Protein AF-A0A842X178-F1 (afdb_monomer_lite)

Radius of gyration: 58.28 Å; chains: 1; bounding box: 106×32×155 Å

Foldseek 3Di:
DDPVVVVVVVVVVVVVVVVVVVVVVVVPPPPPVVVVVVVVVVVVVVVVVVVVVVVVVVVVVVVVVVVVVVVVVVVPPVVVVVVVVVVVVVVVVCLVPDPPVVPPPLPPQCVLLVVLVWHWDKDQWQCQQAPVCVVPVVDDTHRHTDTHTGLDDQWGDHSRHIDGD

Secondary structure (DSSP, 8-state):
--HHHHHHHHHHHHHHHHHHHHHHHHHHHHSHHHHHHHHHHHHHHHHHHHHHHHHHHHHHHHHHHHHHHHHHHHS--HHHHHHHHHHHHHHHHHHHTSTT-SS-----HHHHHHHTT-EEEEESSS-TTBHHHHH-TTSPPPSS-EEEEE--TTEEE-SSSEEE-

Structure (mmCIF, N/CA/C/O backbone):
data_AF-A0A842X178-F1
#
_entry.id   AF-A0A842X178-F1
#
loop_
_atom_site.group_PDB
_atom_site.id
_atom_site.type_symbol
_atom_site.label_atom_id
_atom_site.label_alt_id
_atom_site.label_comp_id
_atom_site.label_asym_id
_atom_site.label_entity_id
_atom_site.label_seq_id
_atom_site.pdbx_PDB_ins_code
_atom_site.Cartn_x
_atom_site.Cartn_y
_atom_site.Cartn_z
_atom_site.occupancy
_atom_site.B_iso_or_equiv
_atom_site.auth_seq_id
_atom_site.auth_comp_id
_atom_site.auth_asym_id
_atom_site.auth_atom_id
_atom_site.pdbx_PDB_model_num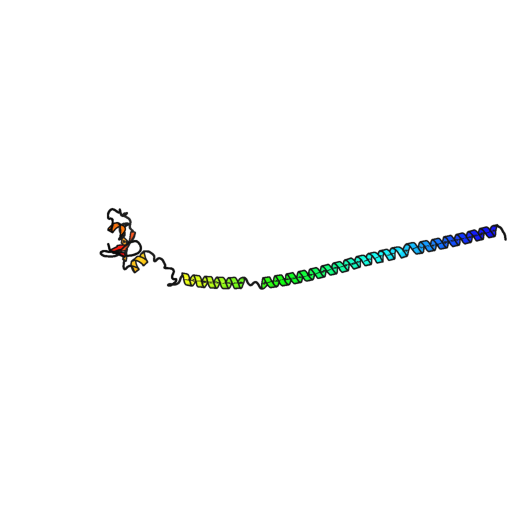
ATOM 1 N N . MET A 1 1 ? -56.456 -3.435 101.817 1.00 57.88 1 MET A N 1
ATOM 2 C CA . MET A 1 1 ? -55.438 -3.909 100.855 1.00 57.88 1 MET A CA 1
ATOM 3 C C . MET A 1 1 ? -54.083 -3.651 101.487 1.00 57.88 1 MET A C 1
ATOM 5 O O . MET A 1 1 ? -53.837 -2.521 101.885 1.00 57.88 1 MET A O 1
ATOM 9 N N . ASP A 1 2 ? -53.290 -4.695 101.712 1.00 76.38 2 ASP A N 1
ATOM 10 C CA . ASP A 1 2 ? -52.075 -4.621 102.531 1.00 76.38 2 ASP A CA 1
ATOM 11 C C . ASP A 1 2 ? -50.921 -3.952 101.763 1.00 76.38 2 ASP A C 1
ATOM 13 O O . ASP A 1 2 ? -50.772 -4.177 100.560 1.00 76.38 2 ASP A O 1
ATOM 17 N N . LYS A 1 3 ? -50.099 -3.132 102.432 1.00 75.12 3 LYS A N 1
ATOM 18 C CA . LYS A 1 3 ? -49.076 -2.279 101.781 1.00 75.12 3 LYS A CA 1
ATOM 19 C C . LYS A 1 3 ? -48.056 -3.106 100.979 1.00 75.12 3 LYS A C 1
ATOM 21 O O . LYS A 1 3 ? -47.619 -2.694 99.910 1.00 75.12 3 LYS A O 1
ATOM 26 N N . ARG A 1 4 ? -47.785 -4.330 101.446 1.00 75.81 4 ARG A N 1
ATOM 27 C CA . ARG A 1 4 ? -46.939 -5.327 100.767 1.00 75.81 4 ARG A CA 1
ATOM 28 C C . ARG A 1 4 ? -47.526 -5.835 99.445 1.00 75.81 4 ARG A C 1
ATOM 30 O O . ARG A 1 4 ? -46.775 -6.094 98.513 1.00 75.81 4 ARG A O 1
ATOM 37 N N . ASN A 1 5 ? -48.852 -5.924 99.325 1.00 72.88 5 ASN A N 1
ATOM 38 C CA . ASN A 1 5 ? -49.497 -6.366 98.085 1.00 72.88 5 ASN A CA 1
ATOM 39 C C . ASN A 1 5 ? -49.483 -5.273 97.005 1.00 72.88 5 ASN A C 1
ATOM 41 O O . ASN A 1 5 ? -49.453 -5.597 95.821 1.00 72.88 5 ASN A O 1
ATOM 45 N N . MET A 1 6 ? -49.473 -3.990 97.390 1.00 78.31 6 MET A N 1
ATOM 46 C CA . MET A 1 6 ? -49.305 -2.882 96.439 1.00 78.31 6 MET A CA 1
ATOM 47 C C . MET A 1 6 ? -47.879 -2.809 95.886 1.00 78.31 6 MET A C 1
ATOM 49 O O . MET A 1 6 ? -47.715 -2.646 94.680 1.00 78.31 6 MET A O 1
ATOM 53 N N . GLU A 1 7 ? -46.855 -2.992 96.727 1.00 78.25 7 GLU A N 1
ATOM 54 C CA . GLU A 1 7 ? -45.468 -3.041 96.244 1.00 78.25 7 GLU A CA 1
ATOM 55 C C . GLU A 1 7 ? -45.234 -4.228 95.308 1.00 78.25 7 GLU A C 1
ATOM 57 O O . GLU A 1 7 ? -44.625 -4.062 94.254 1.00 78.25 7 GLU A O 1
ATOM 62 N N . LEU A 1 8 ? -45.788 -5.402 95.626 1.00 77.56 8 LEU A N 1
ATOM 63 C CA . LEU A 1 8 ? -45.647 -6.588 94.783 1.00 77.56 8 LEU A CA 1
ATOM 64 C C . LEU A 1 8 ? -46.296 -6.403 93.399 1.00 77.56 8 LEU A C 1
ATOM 66 O O . LEU A 1 8 ? -45.698 -6.764 92.390 1.00 77.56 8 LEU A O 1
ATOM 70 N N . MET A 1 9 ? -47.480 -5.783 93.330 1.00 78.94 9 MET A N 1
ATOM 71 C CA . MET A 1 9 ? -48.149 -5.443 92.063 1.00 78.94 9 MET A CA 1
ATOM 72 C C . MET A 1 9 ? -47.334 -4.450 91.226 1.00 78.94 9 MET A C 1
ATOM 74 O O . MET A 1 9 ? -47.217 -4.602 90.010 1.00 78.94 9 MET A O 1
ATOM 78 N N . MET A 1 10 ? -46.744 -3.448 91.881 1.00 79.44 10 MET A N 1
ATOM 79 C CA . MET A 1 10 ? -45.913 -2.444 91.222 1.00 79.44 10 MET A CA 1
ATOM 80 C C . MET A 1 10 ? -44.626 -3.068 90.660 1.00 79.44 10 MET A C 1
ATOM 82 O O . MET A 1 10 ? -44.243 -2.774 89.528 1.00 79.44 10 MET A O 1
ATOM 86 N N . TYR A 1 11 ? -44.016 -4.000 91.400 1.00 79.50 11 TYR A N 1
ATOM 87 C CA . TYR A 1 11 ? -42.875 -4.789 90.932 1.00 79.50 11 TYR A CA 1
ATOM 88 C C . TYR A 1 11 ? -43.232 -5.686 89.745 1.00 79.50 11 TYR A C 1
ATOM 90 O O . TYR A 1 11 ? -42.505 -5.688 88.754 1.00 79.50 11 TYR A O 1
ATOM 98 N N . PHE A 1 12 ? -44.357 -6.406 89.798 1.00 82.81 12 PHE A N 1
ATOM 99 C CA . PHE A 1 12 ? -44.799 -7.240 88.677 1.00 82.81 12 PHE A CA 1
ATOM 100 C C . PHE A 1 12 ? -45.025 -6.411 87.413 1.00 82.81 12 PHE A C 1
ATOM 102 O O . PHE A 1 12 ? -44.499 -6.770 86.364 1.00 82.81 12 PHE A O 1
ATOM 109 N N . SER A 1 13 ? -45.714 -5.270 87.528 1.00 84.81 13 SER A N 1
ATOM 110 C CA . SER A 1 13 ? -45.935 -4.341 86.414 1.00 84.81 13 SER A CA 1
ATOM 111 C C . SER A 1 13 ? -44.620 -3.867 85.794 1.00 84.81 13 SER A C 1
ATOM 113 O O . SER A 1 13 ? -44.474 -3.890 84.569 1.00 84.81 13 SER A O 1
ATOM 115 N N . ALA A 1 14 ? -43.656 -3.461 86.627 1.00 80.12 14 ALA A N 1
ATOM 116 C CA . ALA A 1 14 ? -42.347 -3.006 86.171 1.00 80.12 14 ALA A CA 1
ATOM 117 C C . ALA A 1 14 ? -41.572 -4.123 85.454 1.00 80.12 14 ALA A C 1
ATOM 119 O O . ALA A 1 14 ? -41.005 -3.887 84.390 1.00 80.12 14 ALA A O 1
ATOM 120 N N . ILE A 1 15 ? -41.611 -5.353 85.977 1.00 82.44 15 ILE A N 1
ATOM 121 C CA . ILE A 1 15 ? -40.966 -6.516 85.355 1.00 82.44 15 ILE A CA 1
ATOM 122 C C . ILE A 1 15 ? -41.589 -6.816 83.988 1.00 82.44 15 ILE A C 1
ATOM 124 O O . ILE A 1 15 ? -40.853 -6.990 83.019 1.00 82.44 15 ILE A O 1
ATOM 128 N N . THR A 1 16 ? -42.922 -6.810 83.863 1.00 86.88 16 THR A N 1
ATOM 129 C CA . THR A 1 16 ? -43.581 -6.992 82.556 1.00 86.88 16 THR A CA 1
ATOM 130 C C . THR A 1 16 ? -43.223 -5.895 81.559 1.00 86.88 16 THR A C 1
ATOM 132 O O . THR A 1 16 ? -43.001 -6.199 80.390 1.00 86.88 16 THR A O 1
ATOM 135 N N . ALA A 1 17 ? -43.126 -4.638 82.000 1.00 82.62 17 ALA A N 1
ATOM 136 C CA . ALA A 1 17 ? -42.761 -3.526 81.125 1.00 82.62 17 ALA A CA 1
ATOM 137 C C . ALA A 1 17 ? -41.314 -3.648 80.620 1.00 82.62 17 ALA A C 1
ATOM 139 O O . ALA A 1 17 ? -41.065 -3.482 79.428 1.00 82.62 17 ALA A O 1
ATOM 140 N N . VAL A 1 18 ? -40.371 -4.002 81.500 1.00 82.62 18 VAL A N 1
ATOM 141 C CA . VAL A 1 18 ? -38.961 -4.220 81.134 1.00 82.62 18 VAL A CA 1
ATOM 142 C C . VAL A 1 18 ? -38.816 -5.413 80.190 1.00 82.62 18 VAL A C 1
ATOM 144 O O . VAL A 1 18 ? -38.085 -5.328 79.204 1.00 82.62 18 VAL A O 1
ATOM 147 N N . LEU A 1 19 ? -39.545 -6.504 80.444 1.00 84.62 19 LEU A N 1
ATOM 148 C CA . LEU A 1 19 ? -39.514 -7.690 79.592 1.00 84.62 19 LEU A CA 1
ATOM 149 C C . LEU A 1 19 ? -40.085 -7.391 78.195 1.00 84.62 19 LEU A C 1
ATOM 151 O O . LEU A 1 19 ? -39.482 -7.772 77.195 1.00 84.62 19 LEU A O 1
ATOM 155 N N . ALA A 1 20 ? -41.193 -6.647 78.110 1.00 81.81 20 ALA A N 1
ATOM 156 C CA . ALA A 1 20 ? -41.774 -6.218 76.838 1.00 81.81 20 ALA A CA 1
ATOM 157 C C . ALA A 1 20 ? -40.827 -5.302 76.043 1.00 81.81 20 ALA A C 1
ATOM 159 O O . ALA A 1 20 ? -40.684 -5.467 74.832 1.00 81.81 20 ALA A O 1
ATOM 160 N N . LEU A 1 21 ? -40.135 -4.379 76.721 1.00 76.19 21 LEU A N 1
ATOM 161 C CA . LEU A 1 21 ? -39.158 -3.493 76.088 1.00 76.19 21 LEU A CA 1
ATOM 162 C C . LEU A 1 21 ? -37.943 -4.274 75.560 1.00 76.19 21 LEU A C 1
ATOM 164 O O . LEU A 1 21 ? -37.486 -4.022 74.449 1.00 76.19 21 LEU A O 1
ATOM 168 N N . ALA A 1 22 ? -37.451 -5.259 76.319 1.00 74.50 22 ALA A N 1
ATOM 169 C CA . ALA A 1 22 ? -36.326 -6.102 75.917 1.00 74.50 22 ALA A CA 1
ATOM 170 C C . ALA A 1 22 ? -36.652 -6.973 74.691 1.00 74.50 22 ALA A C 1
ATOM 172 O O . ALA A 1 22 ? -35.830 -7.066 73.776 1.00 74.50 22 ALA A O 1
ATOM 173 N N . LEU A 1 23 ? -37.856 -7.558 74.636 1.00 73.00 23 LEU A N 1
ATOM 174 C CA . LEU A 1 23 ? -38.344 -8.292 73.461 1.00 73.00 23 LEU A CA 1
ATOM 175 C C . LEU A 1 23 ? -38.518 -7.378 72.238 1.00 73.00 23 LEU A C 1
ATOM 177 O O . LEU A 1 23 ? -38.157 -7.765 71.129 1.00 73.00 23 LEU A O 1
ATOM 181 N N . ALA A 1 24 ? -39.019 -6.154 72.425 1.00 68.44 24 ALA A N 1
ATOM 182 C CA . ALA A 1 24 ? -39.176 -5.196 71.332 1.00 68.44 24 ALA A CA 1
ATOM 183 C C . ALA A 1 24 ? -37.821 -4.742 70.759 1.00 68.44 24 ALA A C 1
ATOM 185 O O . ALA A 1 24 ? -37.650 -4.702 69.542 1.00 68.44 24 ALA A O 1
ATOM 186 N N . VAL A 1 25 ? -36.838 -4.461 71.621 1.00 65.62 25 VAL A N 1
ATOM 187 C CA . VAL A 1 25 ? -35.484 -4.046 71.212 1.00 65.62 25 VAL A CA 1
ATOM 188 C C . VAL A 1 25 ? -34.744 -5.169 70.481 1.00 65.62 25 VAL A C 1
ATOM 190 O O . VAL A 1 25 ? -34.107 -4.912 69.459 1.00 65.62 25 VAL A O 1
ATOM 193 N N . THR A 1 26 ? -34.855 -6.416 70.953 1.00 61.41 26 THR A N 1
ATOM 194 C CA . THR A 1 26 ? -34.220 -7.578 70.299 1.00 61.41 26 THR A CA 1
ATOM 195 C C . THR A 1 26 ? -34.878 -7.952 68.971 1.00 61.41 26 THR A C 1
ATOM 197 O O . THR A 1 26 ? -34.174 -8.373 68.056 1.00 61.41 26 THR A O 1
ATOM 200 N N . ALA A 1 27 ? -36.189 -7.742 68.815 1.00 59.12 27 ALA A N 1
ATOM 201 C CA . ALA A 1 27 ? -36.878 -7.939 67.538 1.00 59.12 27 ALA A CA 1
ATOM 202 C C . ALA A 1 27 ? -36.531 -6.863 66.488 1.00 59.12 27 ALA A C 1
ATOM 204 O O . ALA A 1 27 ? -36.530 -7.155 65.294 1.00 59.12 27 ALA A O 1
ATOM 205 N N . HIS A 1 28 ? -36.226 -5.630 66.913 1.00 54.53 28 HIS A N 1
ATOM 206 C CA . HIS A 1 28 ? -35.926 -4.515 66.003 1.00 54.53 28 HIS A CA 1
ATOM 207 C C . HIS A 1 28 ? -34.493 -4.523 65.447 1.00 54.53 28 HIS A C 1
ATOM 209 O O . HIS A 1 28 ? -34.262 -4.024 64.351 1.00 54.53 28 HIS A O 1
ATOM 215 N N . THR A 1 29 ? -33.518 -5.061 66.184 1.00 55.78 29 THR A N 1
ATOM 216 C CA . THR A 1 29 ? -32.089 -4.817 65.902 1.00 55.78 29 THR A CA 1
ATOM 217 C C . THR A 1 29 ? -31.393 -5.867 65.033 1.00 55.78 29 THR A C 1
ATOM 219 O O . THR A 1 29 ? -30.341 -5.563 64.481 1.00 55.78 29 THR A O 1
ATOM 222 N N . SER A 1 30 ? -31.943 -7.073 64.861 1.00 56.94 30 SER A N 1
ATOM 223 C CA . SER A 1 30 ? -31.246 -8.160 64.146 1.00 56.94 30 SER A CA 1
ATOM 224 C C . SER A 1 30 ? -31.786 -8.469 62.747 1.00 56.94 30 SER A C 1
ATOM 226 O O . SER A 1 30 ? -31.000 -8.812 61.873 1.00 56.94 30 SER A O 1
ATOM 228 N N . ASN A 1 31 ? -33.090 -8.313 62.496 1.00 58.09 31 ASN A N 1
ATOM 229 C CA . ASN A 1 31 ? -33.686 -8.674 61.200 1.00 58.09 31 ASN A CA 1
ATOM 230 C C . ASN A 1 31 ? -33.889 -7.488 60.242 1.00 58.09 31 ASN A C 1
ATOM 232 O O . ASN A 1 31 ? -33.838 -7.689 59.035 1.00 58.09 31 ASN A O 1
ATOM 236 N N . GLY A 1 32 ? -34.106 -6.269 60.749 1.00 60.66 32 GLY A N 1
ATOM 237 C CA . GLY A 1 32 ? -34.370 -5.091 59.908 1.00 60.66 32 GLY A CA 1
ATOM 238 C C . GLY A 1 32 ? -33.127 -4.593 59.168 1.00 60.66 32 GLY A C 1
ATOM 239 O O . GLY A 1 32 ? -33.111 -4.568 57.942 1.00 60.66 32 GLY A O 1
ATOM 240 N N . ASN A 1 33 ? -32.060 -4.282 59.913 1.00 68.00 33 ASN A N 1
ATOM 241 C CA . ASN A 1 33 ? -30.840 -3.697 59.342 1.00 68.00 33 ASN A CA 1
ATOM 242 C C . ASN A 1 33 ? -30.112 -4.645 58.377 1.00 68.00 33 ASN A C 1
ATOM 244 O O . ASN A 1 33 ? -29.636 -4.215 57.336 1.00 68.00 33 ASN A O 1
ATOM 248 N N . ILE A 1 34 ? -30.065 -5.949 58.677 1.00 74.06 34 ILE A N 1
ATOM 249 C CA . ILE A 1 34 ? -29.392 -6.928 57.807 1.00 74.06 34 ILE A CA 1
ATOM 250 C C . ILE A 1 34 ? -30.155 -7.095 56.486 1.00 74.06 34 ILE A C 1
ATOM 252 O O . ILE A 1 34 ? -29.547 -7.198 55.423 1.00 74.06 34 ILE A O 1
ATOM 256 N N . GLN A 1 35 ? -31.489 -7.109 56.529 1.00 80.75 35 GLN A N 1
ATOM 257 C CA . GLN A 1 35 ? -32.305 -7.217 55.320 1.00 80.75 35 GLN A CA 1
ATOM 258 C C . GLN A 1 35 ? -32.159 -5.974 54.425 1.00 80.75 35 GLN A C 1
ATOM 260 O O . GLN A 1 35 ? -32.143 -6.098 53.199 1.00 80.75 35 GLN A O 1
ATOM 265 N N . GLU A 1 36 ? -32.031 -4.793 55.029 1.00 80.81 36 GLU A N 1
ATOM 266 C CA . GLU A 1 36 ? -31.856 -3.522 54.322 1.00 80.81 36 GLU A CA 1
ATOM 267 C C . GLU A 1 36 ? -30.458 -3.396 53.686 1.00 80.81 36 GLU A C 1
ATOM 269 O O . GLU A 1 36 ? -30.352 -3.024 52.513 1.00 80.81 36 GLU A O 1
ATOM 274 N N . ASP A 1 37 ? -29.404 -3.828 54.389 1.00 85.12 37 ASP A N 1
ATOM 275 C CA . ASP A 1 37 ? -28.034 -3.883 53.857 1.00 85.12 37 ASP A CA 1
ATOM 276 C C . ASP A 1 37 ? -27.939 -4.825 52.646 1.00 85.12 37 ASP A C 1
ATOM 278 O O . ASP A 1 37 ? -27.435 -4.442 51.588 1.00 85.12 37 ASP A O 1
ATOM 282 N N . PHE A 1 38 ? -28.503 -6.037 52.741 1.00 86.81 38 PHE A N 1
ATOM 283 C CA . PHE A 1 38 ? -28.528 -6.979 51.613 1.00 86.81 38 PHE A CA 1
ATOM 284 C C . PHE A 1 38 ? -29.326 -6.445 50.418 1.00 86.81 38 PHE A C 1
ATOM 286 O O . PHE A 1 38 ? -28.922 -6.644 49.271 1.00 86.81 38 PHE A O 1
ATOM 293 N N . SER A 1 39 ? -30.450 -5.765 50.665 1.00 91.31 39 SER A N 1
ATOM 294 C CA . SER A 1 39 ? -31.258 -5.155 49.604 1.00 91.31 39 SER A CA 1
ATOM 295 C C . SER A 1 39 ? -30.496 -4.042 48.879 1.00 91.31 39 SER A C 1
ATOM 297 O O . SER A 1 39 ? -30.585 -3.924 47.654 1.00 91.31 39 SER A O 1
ATOM 299 N N . THR A 1 40 ? -29.731 -3.243 49.621 1.00 91.69 40 THR A N 1
ATOM 300 C CA . THR A 1 40 ? -28.916 -2.158 49.064 1.00 91.69 40 THR A CA 1
ATOM 301 C C . THR A 1 40 ? -27.781 -2.722 48.217 1.00 91.69 40 THR A C 1
ATOM 303 O O . THR A 1 40 ? -27.689 -2.395 47.034 1.00 91.69 40 THR A O 1
ATOM 306 N N . SER A 1 41 ? -27.005 -3.673 48.749 1.00 95.12 41 SER A N 1
ATOM 307 C CA . SER A 1 41 ? -25.915 -4.311 48.000 1.00 95.12 41 SER A CA 1
ATOM 308 C C . SER A 1 41 ? -26.396 -5.053 46.749 1.00 95.12 41 SER A C 1
ATOM 310 O O . SER A 1 41 ? -25.716 -5.043 45.727 1.00 95.12 41 SER A O 1
ATOM 312 N N . LEU A 1 42 ? -27.579 -5.679 46.779 1.00 96.38 42 LEU A N 1
ATOM 313 C CA . LEU A 1 42 ? -28.172 -6.295 45.584 1.00 96.38 42 LEU A CA 1
ATOM 314 C C . LEU A 1 42 ? -28.543 -5.264 44.515 1.00 96.38 42 LEU A C 1
ATOM 316 O O . LEU A 1 42 ? -28.432 -5.549 43.322 1.00 96.38 42 LEU A O 1
ATOM 320 N N . THR A 1 43 ? -28.990 -4.081 44.933 1.00 94.19 43 THR A N 1
ATOM 321 C CA . THR A 1 43 ? -29.336 -2.990 44.017 1.00 94.19 43 THR A CA 1
ATOM 322 C C . THR A 1 43 ? -28.083 -2.432 43.344 1.00 94.19 43 THR A C 1
ATOM 324 O O . THR A 1 43 ? -28.081 -2.253 42.128 1.00 94.19 43 THR A O 1
ATOM 327 N N . GLU A 1 44 ? -27.005 -2.238 44.106 1.00 96.38 44 GLU A N 1
ATOM 328 C CA . GLU A 1 44 ? -25.697 -1.819 43.586 1.00 96.38 44 GLU A CA 1
ATOM 329 C C . GLU A 1 44 ? -25.124 -2.855 42.613 1.00 96.38 44 GLU A C 1
ATOM 331 O O . GLU A 1 44 ? -24.819 -2.524 41.471 1.00 96.38 44 GLU A O 1
ATOM 336 N N . LEU A 1 45 ? -25.102 -4.136 43.002 1.00 97.25 45 LEU A N 1
ATOM 337 C CA . LEU A 1 45 ? -24.656 -5.227 42.128 1.00 97.25 45 LEU A CA 1
ATOM 338 C C . LEU A 1 45 ? -25.466 -5.303 40.835 1.00 97.25 45 LEU A C 1
ATOM 340 O O . LEU A 1 45 ? -24.920 -5.574 39.767 1.00 97.25 45 LEU A O 1
ATOM 344 N N . LYS A 1 46 ? -26.781 -5.080 40.911 1.00 96.94 46 LYS A N 1
ATOM 345 C CA . LYS A 1 46 ? -27.621 -5.042 39.718 1.00 96.94 46 LYS A CA 1
ATOM 346 C C . LYS A 1 46 ? -27.227 -3.888 38.794 1.00 96.94 46 LYS A C 1
ATOM 348 O O . LYS A 1 46 ? -27.192 -4.093 37.582 1.00 96.94 46 LYS A O 1
ATOM 353 N N . MET A 1 47 ? -26.942 -2.717 39.355 1.00 96.62 47 MET A N 1
ATOM 354 C CA . MET A 1 47 ? -26.505 -1.552 38.591 1.00 96.62 47 MET A CA 1
ATOM 355 C C . MET A 1 47 ? -25.162 -1.819 37.900 1.00 96.62 47 MET A C 1
ATOM 357 O O . MET A 1 47 ? -25.063 -1.626 36.692 1.00 96.62 47 MET A O 1
ATOM 361 N N . ASP A 1 48 ? -24.189 -2.389 38.615 1.00 97.50 48 ASP A N 1
ATOM 362 C CA . ASP A 1 48 ? -22.889 -2.774 38.051 1.00 97.50 48 ASP A CA 1
ATOM 363 C C . ASP A 1 48 ? -23.033 -3.796 36.911 1.00 97.50 48 ASP A C 1
ATOM 365 O O . ASP A 1 48 ? -22.367 -3.701 35.878 1.00 97.50 48 ASP A O 1
ATOM 369 N N . VAL A 1 49 ? -23.927 -4.781 37.063 1.00 97.56 49 VAL A N 1
ATOM 370 C CA . VAL A 1 49 ? -24.214 -5.766 36.005 1.00 97.56 49 VAL A CA 1
ATOM 371 C C . VAL A 1 49 ? -24.828 -5.098 34.773 1.00 97.56 49 VAL A C 1
ATOM 373 O O . VAL A 1 49 ? -24.473 -5.449 33.642 1.00 97.56 49 VAL A O 1
ATOM 376 N N . ASP A 1 50 ? -25.744 -4.150 34.970 1.00 97.06 50 ASP A N 1
ATOM 377 C CA . ASP A 1 50 ? -26.363 -3.406 33.873 1.00 97.06 50 ASP A CA 1
ATOM 378 C C . ASP A 1 50 ? -25.315 -2.525 33.148 1.00 97.06 50 ASP A C 1
ATOM 380 O O . ASP A 1 50 ? -25.278 -2.523 31.913 1.00 97.06 50 ASP A O 1
ATOM 384 N N . ASP A 1 51 ? -24.382 -1.899 33.871 1.00 97.88 51 ASP A N 1
ATOM 385 C CA . ASP A 1 51 ? -23.265 -1.130 33.298 1.00 97.88 51 ASP A CA 1
ATOM 386 C C . ASP A 1 51 ? -22.286 -2.010 32.505 1.00 97.88 51 ASP A C 1
ATOM 388 O O . ASP A 1 51 ? -21.911 -1.682 31.372 1.00 97.88 51 ASP A O 1
ATOM 392 N N . VAL A 1 52 ? -21.917 -3.180 33.038 1.00 97.50 52 VAL A N 1
ATOM 393 C CA . VAL A 1 52 ? -21.085 -4.161 32.320 1.00 97.50 52 VAL A CA 1
ATOM 394 C C . VAL A 1 52 ? -21.756 -4.591 31.016 1.00 97.50 52 VAL A C 1
ATOM 396 O O . VAL A 1 52 ? -21.096 -4.706 29.980 1.00 97.50 52 VAL A O 1
ATOM 399 N N . LYS A 1 53 ? -23.078 -4.791 31.030 1.00 97.81 53 LYS A N 1
ATOM 400 C CA . LYS A 1 53 ? -23.844 -5.144 29.831 1.00 97.81 53 LYS A CA 1
ATOM 401 C C . LYS A 1 53 ? -23.813 -4.029 28.786 1.00 97.81 53 LYS A C 1
ATOM 403 O O . LYS A 1 53 ? -23.682 -4.319 27.595 1.00 97.81 53 LYS A O 1
ATOM 408 N N . VAL A 1 54 ? -23.903 -2.767 29.206 1.00 98.00 54 VAL A N 1
ATOM 409 C CA . VAL A 1 54 ? -23.745 -1.614 28.305 1.00 98.00 54 VAL A CA 1
ATOM 410 C C . VAL A 1 54 ? -22.345 -1.603 27.682 1.00 98.00 54 VAL A C 1
ATOM 412 O O . VAL A 1 54 ? -22.228 -1.504 26.459 1.00 98.00 54 VAL A O 1
ATOM 415 N N . GLY A 1 55 ? -21.293 -1.783 28.486 1.00 97.81 55 GLY A N 1
ATOM 416 C CA . GLY A 1 55 ? -19.910 -1.843 28.001 1.00 97.81 55 GLY A CA 1
ATOM 417 C C . GLY A 1 55 ? -19.655 -2.988 27.013 1.00 97.81 55 GLY A C 1
ATOM 418 O O . GLY A 1 55 ? -18.982 -2.807 25.994 1.00 97.81 55 GLY A O 1
ATOM 419 N N . LEU A 1 56 ? -20.244 -4.161 27.261 1.00 98.38 56 LEU A N 1
ATOM 420 C CA . LEU A 1 56 ? -20.157 -5.307 26.355 1.00 98.38 56 LEU A CA 1
ATOM 421 C C . LEU A 1 56 ? -20.817 -5.015 25.000 1.00 98.38 56 LEU A C 1
ATOM 423 O O . LEU A 1 56 ? -20.224 -5.298 23.959 1.00 98.38 56 LEU A O 1
ATOM 427 N N . ASN A 1 57 ? -21.999 -4.394 25.000 1.00 97.81 57 ASN A N 1
ATOM 428 C CA . ASN A 1 57 ? -22.679 -4.001 23.763 1.00 97.81 57 ASN A CA 1
ATOM 429 C C . ASN A 1 57 ? -21.858 -2.975 22.965 1.00 97.81 57 ASN A C 1
ATOM 431 O O . ASN A 1 57 ? -21.752 -3.088 21.745 1.00 97.81 57 ASN A O 1
ATOM 435 N N . ALA A 1 58 ? -21.237 -2.006 23.644 1.00 98.19 58 ALA A N 1
ATOM 436 C CA . ALA A 1 58 ? -20.349 -1.037 23.001 1.00 98.19 58 ALA A CA 1
ATOM 437 C C . ALA A 1 58 ? -19.117 -1.717 22.373 1.00 98.19 58 ALA A C 1
ATOM 439 O O . ALA A 1 58 ? -18.732 -1.397 21.250 1.00 98.19 58 ALA A O 1
ATOM 440 N N . THR A 1 59 ? -18.541 -2.710 23.058 1.00 97.69 59 THR A N 1
ATOM 441 C CA . THR A 1 59 ? -17.412 -3.506 22.545 1.00 97.69 59 THR A CA 1
ATOM 442 C C . THR A 1 59 ? -17.811 -4.324 21.316 1.00 97.69 59 THR A C 1
ATOM 444 O O . THR A 1 59 ? -17.062 -4.387 20.344 1.00 97.69 59 THR A O 1
ATOM 447 N N . GLN A 1 60 ? -19.009 -4.916 21.324 1.00 98.38 60 GLN A N 1
ATOM 448 C CA . GLN A 1 60 ? -19.544 -5.651 20.179 1.00 98.38 60 GLN A CA 1
ATOM 449 C C . GLN A 1 60 ? -19.752 -4.740 18.960 1.00 98.38 60 GLN A C 1
ATOM 451 O O . GLN A 1 60 ? -19.434 -5.145 17.844 1.00 98.38 60 GLN A O 1
ATOM 456 N N . ALA A 1 61 ? -20.238 -3.513 19.167 1.00 97.25 61 ALA A N 1
ATOM 457 C CA . ALA A 1 61 ? -20.353 -2.526 18.096 1.00 97.25 61 ALA A CA 1
ATOM 458 C C . ALA A 1 61 ? -18.974 -2.146 17.530 1.00 97.25 61 ALA A C 1
ATOM 460 O O . ALA A 1 61 ? -18.769 -2.217 16.322 1.00 97.25 61 ALA A O 1
ATOM 461 N N . GLY A 1 62 ? -17.997 -1.860 18.399 1.00 98.38 62 GLY A N 1
ATOM 462 C CA . GLY A 1 62 ? -16.628 -1.561 17.966 1.00 98.38 62 GLY A CA 1
ATOM 463 C C . GLY A 1 62 ? -15.969 -2.714 17.200 1.00 98.38 62 GLY A C 1
ATOM 464 O O . GLY A 1 62 ? -15.234 -2.485 16.242 1.00 98.38 62 GLY A O 1
ATOM 465 N N . LEU A 1 63 ? -16.261 -3.966 17.567 1.00 98.38 63 LEU A N 1
ATOM 466 C CA . LEU A 1 63 ? -15.790 -5.134 16.823 1.00 98.38 63 LEU A CA 1
ATOM 467 C C . LEU A 1 63 ? -16.414 -5.214 15.422 1.00 98.38 63 LEU A C 1
ATOM 469 O O . LEU A 1 63 ? -15.701 -5.517 14.467 1.00 98.38 63 LEU A O 1
ATOM 473 N N . ALA A 1 64 ? -17.709 -4.921 15.285 1.00 97.94 64 ALA A N 1
ATOM 474 C CA . ALA A 1 64 ? -18.378 -4.889 13.985 1.00 97.94 64 ALA A CA 1
ATOM 475 C C . ALA A 1 64 ? -17.786 -3.802 13.066 1.00 97.94 64 ALA A C 1
ATOM 477 O O . ALA A 1 64 ? -17.530 -4.061 11.889 1.00 97.94 64 ALA A O 1
ATOM 478 N N . ASP A 1 65 ? -17.482 -2.623 13.614 1.00 98.19 65 ASP A N 1
ATOM 479 C CA . ASP A 1 65 ? -16.832 -1.533 12.874 1.00 98.19 65 ASP A CA 1
ATOM 480 C C . ASP A 1 65 ? -15.422 -1.924 12.402 1.00 98.19 65 ASP A C 1
ATOM 482 O O . ASP A 1 65 ? -15.037 -1.665 11.255 1.0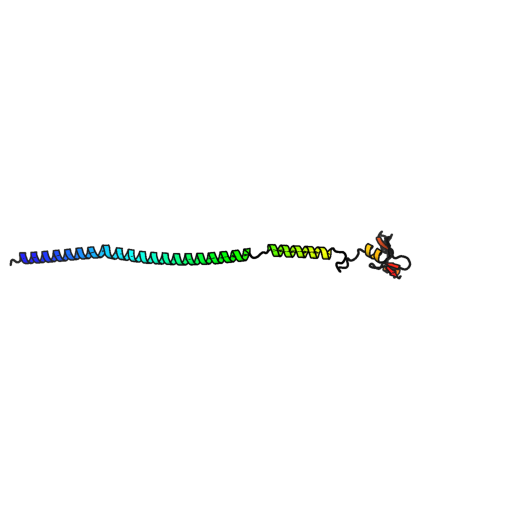0 98.19 65 ASP A O 1
ATOM 486 N N . LEU A 1 66 ? -14.648 -2.600 13.260 1.00 98.00 66 LEU A N 1
ATOM 487 C CA . LEU A 1 66 ? -13.332 -3.127 12.894 1.00 98.00 66 LEU A CA 1
ATOM 488 C C . LEU A 1 66 ? -13.432 -4.201 11.808 1.00 98.00 66 LEU A C 1
ATOM 490 O O . LEU A 1 66 ? -12.651 -4.170 10.861 1.00 98.00 66 LEU A O 1
ATOM 494 N N . GLN A 1 67 ? -14.402 -5.112 11.891 1.00 97.12 67 GLN A N 1
ATOM 495 C CA . GLN A 1 67 ? -14.644 -6.120 10.852 1.00 97.12 67 GLN A CA 1
ATOM 496 C C . GLN A 1 67 ? -15.001 -5.478 9.502 1.00 97.12 67 GLN A C 1
ATOM 498 O O . GLN A 1 67 ? -14.480 -5.893 8.464 1.00 97.12 67 GLN A O 1
ATOM 503 N N . SER A 1 68 ? -15.823 -4.424 9.508 1.00 95.31 68 SER A N 1
ATOM 504 C CA . SER A 1 68 ? -16.128 -3.644 8.302 1.00 95.31 68 SER A CA 1
ATOM 505 C C . SER A 1 68 ? -14.884 -2.948 7.740 1.00 95.31 68 SER A C 1
ATOM 507 O O . SER A 1 68 ? -14.676 -2.919 6.524 1.00 95.31 68 SER A O 1
ATOM 509 N N . SER A 1 69 ? -14.043 -2.397 8.617 1.00 96.06 69 SER A N 1
ATOM 510 C CA . SER A 1 69 ? -12.791 -1.742 8.224 1.00 96.06 69 SER A CA 1
ATOM 511 C C . SER A 1 69 ? -11.807 -2.737 7.602 1.00 96.06 69 SER A C 1
ATOM 513 O O . SER A 1 69 ? -11.209 -2.436 6.573 1.00 96.06 69 SER A O 1
ATOM 515 N N . VAL A 1 70 ? -11.677 -3.939 8.175 1.00 94.62 70 VAL A N 1
ATOM 516 C CA . VAL A 1 70 ? -10.847 -5.025 7.623 1.00 94.62 70 VAL A CA 1
ATOM 517 C C .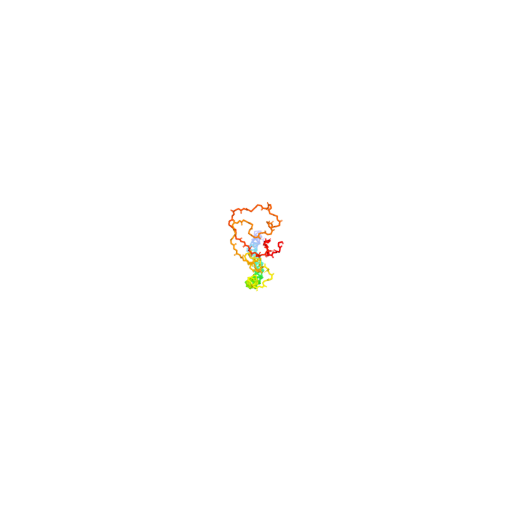 VAL A 1 70 ? -11.352 -5.452 6.248 1.00 94.62 70 VAL A C 1
ATOM 519 O O . VAL A 1 70 ? -10.554 -5.498 5.321 1.00 94.62 70 VAL A O 1
ATOM 522 N N . SER A 1 71 ? -12.662 -5.650 6.085 1.00 90.06 71 SER A N 1
ATOM 523 C CA . SER A 1 71 ? -13.247 -6.017 4.784 1.00 90.06 71 SER A CA 1
ATOM 524 C C . SER A 1 71 ? -12.945 -4.959 3.711 1.00 90.06 71 SER A C 1
ATOM 526 O O . SER A 1 71 ? -12.560 -5.284 2.595 1.00 90.06 71 SER A O 1
ATOM 528 N N . THR A 1 72 ? -13.023 -3.671 4.072 1.00 87.38 72 THR A N 1
ATOM 529 C CA . THR A 1 72 ? -12.686 -2.561 3.159 1.00 87.38 72 THR A CA 1
ATOM 530 C C . THR A 1 72 ? -11.211 -2.578 2.743 1.00 87.38 72 THR A C 1
ATOM 532 O O . THR A 1 72 ? -10.883 -2.250 1.605 1.00 87.38 72 THR A O 1
ATOM 535 N N . LEU A 1 73 ? -10.307 -2.938 3.659 1.00 86.69 73 LEU A N 1
ATOM 536 C CA . LEU A 1 73 ? -8.878 -3.061 3.369 1.00 86.69 73 LEU A CA 1
ATOM 537 C C . LEU A 1 73 ? -8.559 -4.308 2.536 1.00 86.69 73 LEU A C 1
ATOM 539 O O . LEU A 1 73 ? -7.660 -4.248 1.705 1.00 86.69 73 LEU A O 1
ATOM 543 N N . GLU A 1 74 ? -9.278 -5.413 2.732 1.00 86.38 74 GLU A N 1
ATOM 544 C CA . GLU A 1 74 ? -9.160 -6.613 1.893 1.00 86.38 74 GLU A CA 1
ATOM 545 C C . GLU A 1 74 ? -9.650 -6.348 0.462 1.00 86.38 74 GLU A C 1
ATOM 547 O O . GLU A 1 74 ? -9.012 -6.786 -0.494 1.00 86.38 74 GLU A O 1
ATOM 552 N N . ASP A 1 75 ? -10.707 -5.546 0.304 1.00 84.62 75 ASP A N 1
ATOM 553 C CA . ASP A 1 75 ? -11.201 -5.097 -1.003 1.00 84.62 75 ASP A CA 1
ATOM 554 C C . ASP A 1 75 ? -10.250 -4.100 -1.697 1.00 84.62 75 ASP A C 1
ATOM 556 O O . ASP A 1 75 ? -10.342 -3.876 -2.912 1.00 84.62 75 ASP A O 1
ATOM 560 N N . MET A 1 76 ? -9.309 -3.489 -0.962 1.00 82.12 76 MET A N 1
ATOM 561 C CA . MET A 1 76 ? -8.242 -2.685 -1.559 1.00 82.12 76 MET A CA 1
ATOM 562 C C . MET A 1 76 ? -7.218 -3.587 -2.257 1.00 82.12 76 MET A C 1
ATOM 564 O O . MET A 1 76 ? -6.133 -3.876 -1.756 1.00 82.12 76 MET A O 1
ATOM 568 N N . ASP A 1 77 ? -7.555 -3.966 -3.483 1.00 81.69 77 ASP A N 1
ATOM 569 C CA . ASP A 1 77 ? -6.757 -4.838 -4.334 1.00 81.69 77 ASP A CA 1
ATOM 570 C C . ASP A 1 77 ? -5.547 -4.102 -4.942 1.00 81.69 77 ASP A C 1
ATOM 572 O O . ASP A 1 77 ? -5.539 -3.636 -6.089 1.00 81.69 77 ASP A O 1
ATOM 576 N N . ILE A 1 78 ? -4.510 -3.940 -4.116 1.00 88.31 78 ILE A N 1
ATOM 577 C CA . ILE A 1 78 ? -3.195 -3.431 -4.525 1.00 88.31 78 ILE A CA 1
ATOM 578 C C . ILE A 1 78 ? -2.557 -4.378 -5.547 1.00 88.31 78 ILE A C 1
ATOM 580 O O . ILE A 1 78 ? -1.901 -3.890 -6.466 1.00 88.31 78 ILE A O 1
ATOM 584 N N . SER A 1 79 ? -2.791 -5.689 -5.441 1.00 86.00 79 SER A N 1
ATOM 585 C CA . SER A 1 79 ? -2.243 -6.688 -6.364 1.00 86.00 79 SER A CA 1
ATOM 586 C C . SER A 1 79 ? -2.696 -6.432 -7.799 1.00 86.00 79 SER A C 1
ATOM 588 O O . SER A 1 79 ? -1.853 -6.299 -8.680 1.00 86.00 79 SER A O 1
ATOM 590 N N . ARG A 1 80 ? -3.990 -6.179 -8.034 1.00 85.25 80 ARG A N 1
ATOM 591 C CA . ARG A 1 80 ? -4.478 -5.802 -9.373 1.00 85.25 80 ARG A CA 1
ATOM 592 C C . ARG A 1 80 ? -3.845 -4.519 -9.909 1.00 85.25 80 ARG A C 1
ATOM 594 O O . ARG A 1 80 ? -3.606 -4.400 -11.109 1.00 85.25 80 ARG A O 1
ATOM 601 N N . ARG A 1 81 ? -3.582 -3.529 -9.048 1.00 89.31 81 ARG A N 1
ATOM 602 C CA . ARG A 1 81 ? -2.891 -2.296 -9.472 1.00 89.31 81 ARG A CA 1
ATOM 603 C C . ARG A 1 81 ? -1.428 -2.560 -9.827 1.00 89.31 81 ARG A C 1
ATOM 605 O O . ARG A 1 81 ? -0.909 -1.880 -10.708 1.00 89.31 81 ARG A O 1
ATOM 612 N N . VAL A 1 82 ? -0.775 -3.508 -9.156 1.00 93.50 82 VAL A N 1
ATOM 613 C CA . VAL A 1 82 ? 0.584 -3.952 -9.491 1.00 93.50 82 VAL A CA 1
ATOM 614 C C . VAL A 1 82 ? 0.585 -4.662 -10.843 1.00 93.50 82 VAL A C 1
ATOM 616 O O . VAL A 1 82 ? 1.353 -4.249 -11.706 1.00 93.50 82 VAL A O 1
ATOM 619 N N . ASP A 1 83 ? -0.341 -5.594 -11.084 1.00 92.69 83 ASP A N 1
ATOM 620 C CA . ASP A 1 83 ? -0.475 -6.288 -12.376 1.00 92.69 83 ASP A CA 1
ATOM 621 C C . ASP A 1 83 ? -0.678 -5.297 -13.540 1.00 92.69 83 ASP A C 1
ATOM 623 O O . ASP A 1 83 ? -0.054 -5.400 -14.599 1.00 92.69 83 ASP A O 1
ATOM 627 N N . GLU A 1 84 ? -1.522 -4.277 -13.340 1.00 93.75 84 GLU A N 1
ATOM 628 C CA . GLU A 1 84 ? -1.763 -3.227 -14.337 1.00 93.75 84 GLU A CA 1
ATOM 629 C C . GLU A 1 84 ? -0.507 -2.378 -14.603 1.00 93.75 84 GLU A C 1
ATOM 631 O O . GLU A 1 84 ? -0.229 -1.995 -15.744 1.00 93.75 84 GLU A O 1
ATOM 636 N N . ILE A 1 85 ? 0.282 -2.087 -13.566 1.00 96.31 85 ILE A N 1
ATOM 637 C CA . ILE A 1 85 ? 1.556 -1.372 -13.704 1.00 96.31 85 ILE A CA 1
ATOM 638 C C . ILE A 1 85 ? 2.579 -2.235 -14.449 1.00 96.31 85 ILE A C 1
ATOM 640 O O . ILE A 1 85 ? 3.227 -1.731 -15.367 1.00 96.31 85 ILE A O 1
ATOM 644 N N . GLU A 1 86 ? 2.709 -3.515 -14.108 1.00 95.94 86 GLU A N 1
ATOM 645 C CA . GLU A 1 86 ? 3.627 -4.448 -14.773 1.00 95.94 86 GLU A CA 1
ATOM 646 C C . GLU A 1 86 ? 3.302 -4.602 -16.266 1.00 95.94 86 GLU A C 1
ATOM 648 O O . GLU A 1 86 ? 4.202 -4.546 -17.114 1.00 95.94 86 GLU A O 1
ATOM 653 N N . ALA A 1 87 ? 2.015 -4.688 -16.615 1.00 94.38 87 ALA A N 1
ATOM 654 C CA . ALA A 1 87 ? 1.566 -4.716 -18.005 1.00 94.38 87 ALA A CA 1
ATOM 655 C C . ALA A 1 87 ? 1.975 -3.443 -18.768 1.00 94.38 87 ALA A C 1
ATOM 657 O O . ALA A 1 87 ? 2.493 -3.513 -19.886 1.00 94.38 87 ALA A O 1
ATOM 658 N N . ARG A 1 88 ? 1.805 -2.265 -18.152 1.00 95.81 88 ARG A N 1
ATOM 659 C CA . ARG A 1 88 ? 2.213 -0.981 -18.747 1.00 95.81 88 ARG A CA 1
ATOM 660 C C . ARG A 1 88 ? 3.727 -0.865 -18.904 1.00 95.81 88 ARG A C 1
ATOM 662 O O . ARG A 1 88 ? 4.184 -0.336 -19.913 1.00 95.81 88 ARG A O 1
ATOM 669 N N . LEU A 1 89 ? 4.506 -1.347 -17.937 1.00 94.69 89 LEU A N 1
ATOM 670 C CA . LEU A 1 89 ? 5.969 -1.363 -18.028 1.00 94.69 89 LEU A CA 1
ATOM 671 C C . LEU A 1 89 ? 6.448 -2.258 -19.173 1.00 94.69 89 LEU A C 1
ATOM 673 O O . LEU A 1 89 ? 7.355 -1.871 -19.907 1.00 94.69 89 LEU A O 1
ATOM 677 N N . THR A 1 90 ? 5.799 -3.406 -19.366 1.00 90.75 90 THR A N 1
ATOM 678 C CA . THR A 1 90 ? 6.086 -4.313 -20.484 1.00 90.75 90 THR A CA 1
ATOM 679 C C . THR A 1 90 ? 5.822 -3.640 -21.836 1.00 90.75 90 THR A C 1
ATOM 681 O O . THR A 1 90 ? 6.677 -3.684 -22.721 1.00 90.75 90 THR A O 1
ATOM 684 N N . ASP A 1 91 ? 4.684 -2.956 -21.990 1.00 89.0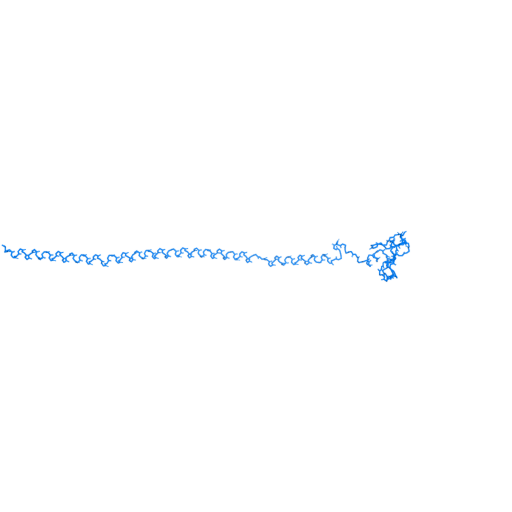6 91 ASP A N 1
ATOM 685 C CA . ASP A 1 91 ? 4.353 -2.188 -23.201 1.00 89.06 91 ASP A CA 1
ATOM 686 C C . ASP A 1 91 ? 5.360 -1.056 -23.470 1.00 89.06 91 ASP A C 1
ATOM 688 O O . ASP A 1 91 ? 5.832 -0.890 -24.597 1.00 89.06 91 ASP A O 1
ATOM 692 N N . ILE A 1 92 ? 5.752 -0.309 -22.432 1.00 87.62 92 ILE A N 1
ATOM 693 C CA . ILE A 1 92 ? 6.776 0.739 -22.546 1.00 87.62 92 ILE A CA 1
ATOM 694 C C . ILE A 1 92 ? 8.118 0.141 -22.976 1.00 87.62 92 ILE A C 1
ATOM 696 O O . ILE A 1 92 ? 8.742 0.665 -23.897 1.00 87.62 92 ILE A O 1
ATOM 700 N N . GLY A 1 93 ? 8.554 -0.959 -22.356 1.00 81.25 93 GLY A N 1
ATOM 701 C CA . GLY A 1 93 ? 9.791 -1.647 -22.728 1.00 81.25 93 GLY A CA 1
ATOM 702 C C . GLY A 1 93 ? 9.789 -2.069 -24.199 1.00 81.25 93 GLY A C 1
ATOM 703 O O . GLY A 1 93 ? 10.740 -1.790 -24.924 1.00 81.25 93 GLY A O 1
ATOM 704 N N . GLY A 1 94 ? 8.678 -2.639 -24.674 1.00 79.56 94 GLY A N 1
ATOM 705 C CA . GLY A 1 94 ? 8.507 -2.991 -26.085 1.00 79.56 94 GLY A CA 1
ATOM 706 C C . GLY A 1 94 ? 8.570 -1.782 -27.023 1.00 79.56 94 GLY A C 1
ATOM 707 O O . GLY A 1 94 ? 9.184 -1.854 -28.086 1.00 79.56 94 GLY A O 1
ATOM 708 N N . LYS A 1 95 ? 7.992 -0.645 -26.619 1.00 79.19 95 LYS A N 1
ATOM 709 C CA . LYS A 1 95 ? 8.055 0.601 -27.393 1.00 79.19 95 LYS A CA 1
ATOM 710 C C . LYS A 1 95 ? 9.465 1.169 -27.454 1.00 79.19 95 LYS A C 1
ATOM 712 O O . LYS A 1 95 ? 9.862 1.607 -28.526 1.00 79.19 95 LYS A O 1
ATOM 717 N N . VAL A 1 96 ? 10.224 1.148 -26.358 1.00 75.00 96 VAL A N 1
ATOM 718 C CA . VAL A 1 96 ? 11.592 1.699 -26.287 1.00 75.00 96 VAL A CA 1
ATOM 719 C C . VAL A 1 96 ? 12.614 0.821 -27.017 1.00 75.00 96 VAL A C 1
ATOM 721 O O . VAL A 1 96 ? 13.569 1.343 -27.578 1.00 75.00 96 VAL A O 1
ATOM 724 N N . SER A 1 97 ? 12.407 -0.495 -27.070 1.00 65.38 97 SER A N 1
ATOM 725 C CA . SER A 1 97 ? 13.307 -1.428 -27.767 1.00 65.38 97 SER A CA 1
ATOM 726 C C . SER A 1 97 ? 12.914 -1.722 -29.223 1.00 65.38 97 SER A C 1
ATOM 728 O O . SER A 1 97 ? 13.569 -2.527 -29.883 1.00 65.38 97 SER A O 1
ATOM 730 N N . GLY A 1 98 ? 11.837 -1.118 -29.732 1.00 58.62 98 GLY A N 1
ATOM 731 C CA . GLY A 1 98 ? 11.335 -1.370 -31.082 1.00 58.62 98 GLY A CA 1
ATOM 732 C C . GLY A 1 98 ? 12.012 -0.513 -32.169 1.00 58.62 98 GLY A C 1
ATOM 733 O O . GLY A 1 98 ? 12.227 0.685 -31.954 1.00 58.62 98 GLY A O 1
ATOM 734 N N . PRO A 1 99 ? 12.270 -1.065 -33.375 1.00 49.94 99 PRO A N 1
ATOM 735 C CA . PRO A 1 99 ? 12.738 -0.302 -34.532 1.00 49.94 99 PRO A CA 1
ATOM 736 C C . PRO A 1 99 ? 11.593 0.589 -35.036 1.00 49.94 99 PRO A C 1
ATOM 738 O O . PRO A 1 99 ? 10.727 0.158 -35.792 1.00 49.94 99 PRO A O 1
ATOM 741 N N . GLY A 1 100 ? 11.528 1.821 -34.535 1.00 56.31 100 GLY A N 1
ATOM 742 C CA . GLY A 1 100 ? 10.412 2.745 -34.777 1.00 56.31 100 GLY A CA 1
ATOM 743 C C . GLY A 1 100 ? 10.016 3.599 -33.572 1.00 56.31 100 GLY A C 1
ATOM 744 O O . GLY A 1 100 ? 9.056 4.358 -33.671 1.00 56.31 100 GLY A O 1
ATOM 745 N N . SER A 1 101 ? 10.747 3.510 -32.454 1.00 55.91 101 SER A N 1
ATOM 746 C CA . SER A 1 101 ? 10.447 4.210 -31.197 1.00 55.91 101 SER A CA 1
ATOM 747 C C . SER A 1 101 ? 10.362 5.747 -31.288 1.00 55.91 101 SER A C 1
ATOM 749 O O . SER A 1 101 ? 9.976 6.401 -30.324 1.00 55.91 101 SER A O 1
ATOM 751 N N . GLY A 1 102 ? 10.742 6.380 -32.407 1.00 55.78 102 GLY A N 1
ATOM 752 C CA . GLY A 1 102 ? 10.821 7.847 -32.525 1.00 55.78 102 GLY A CA 1
ATOM 753 C C . GLY A 1 102 ? 11.909 8.478 -31.642 1.00 55.78 102 GLY A C 1
ATOM 754 O O . GLY A 1 102 ? 12.312 9.615 -31.870 1.00 55.78 102 GLY A O 1
ATOM 755 N N . ILE A 1 103 ? 12.445 7.719 -30.686 1.00 52.97 103 ILE A N 1
ATOM 756 C CA . ILE A 1 103 ? 13.782 7.884 -30.147 1.00 52.97 103 ILE A CA 1
ATOM 757 C C . ILE A 1 103 ? 14.721 7.531 -31.292 1.00 52.97 103 ILE A C 1
ATOM 759 O O . ILE A 1 103 ? 14.822 6.375 -31.699 1.00 52.97 103 ILE A O 1
ATOM 763 N N . VAL A 1 104 ? 15.342 8.555 -31.868 1.00 57.41 104 VAL A N 1
ATOM 764 C CA . VAL A 1 104 ? 16.495 8.372 -32.739 1.00 57.41 104 VAL A CA 1
ATOM 765 C C . VAL A 1 104 ? 17.533 7.666 -31.873 1.00 57.41 104 VAL A C 1
ATOM 767 O O . VAL A 1 104 ? 18.132 8.292 -30.999 1.00 57.41 104 VAL A O 1
ATOM 770 N N . GLU A 1 105 ? 17.696 6.352 -32.049 1.00 56.88 105 GLU A N 1
ATOM 771 C CA . GLU A 1 105 ? 18.953 5.702 -31.692 1.00 56.88 105 GLU A CA 1
ATOM 772 C C . GLU A 1 105 ? 20.031 6.579 -32.316 1.00 56.88 105 GLU A C 1
ATOM 774 O O . GLU A 1 105 ? 20.039 6.738 -33.536 1.00 56.88 105 GLU A O 1
ATOM 779 N N . VAL A 1 106 ? 20.870 7.222 -31.496 1.00 60.22 106 VAL A N 1
ATOM 780 C CA . VAL A 1 106 ? 22.083 7.853 -32.011 1.00 60.22 106 VAL A CA 1
ATOM 781 C C . VAL A 1 106 ? 22.848 6.691 -32.625 1.00 60.22 106 VAL A C 1
ATOM 783 O O . VAL A 1 106 ? 23.307 5.829 -31.868 1.00 60.22 106 VAL A O 1
ATOM 786 N N . PRO A 1 107 ? 22.908 6.579 -33.964 1.00 65.31 107 PRO A N 1
ATOM 787 C CA . PRO A 1 107 ? 23.592 5.459 -34.566 1.00 65.31 107 PRO A CA 1
ATOM 788 C C . PRO A 1 107 ? 25.027 5.564 -34.068 1.00 65.31 107 PRO A C 1
ATOM 790 O O . PRO A 1 107 ? 25.606 6.652 -34.124 1.00 65.31 107 PRO A O 1
ATOM 793 N N . GLY A 1 108 ? 25.600 4.475 -33.547 1.00 75.69 108 GLY A N 1
ATOM 794 C CA . GLY A 1 108 ? 27.032 4.473 -33.242 1.00 75.69 108 GLY A CA 1
ATOM 795 C C . GLY A 1 108 ? 27.797 4.993 -34.464 1.00 75.69 108 GLY A C 1
ATOM 796 O O . GLY A 1 108 ? 27.341 4.777 -35.589 1.00 75.69 108 GLY A O 1
ATOM 797 N N . GLU A 1 109 ? 28.915 5.695 -34.277 1.00 81.31 109 GLU A N 1
ATOM 798 C CA . GLU A 1 109 ? 29.601 6.427 -35.360 1.00 81.31 109 GLU A CA 1
ATOM 799 C C . GLU A 1 109 ? 29.840 5.569 -36.621 1.00 81.31 109 GLU A C 1
ATOM 801 O O . GLU A 1 109 ? 29.695 6.051 -37.742 1.00 81.31 109 GLU A O 1
ATOM 806 N N . GLN A 1 110 ? 30.069 4.262 -36.449 1.00 85.94 110 GLN A N 1
ATOM 807 C CA . GLN A 1 110 ? 30.138 3.273 -37.529 1.00 85.94 110 GLN A CA 1
ATOM 808 C C . GLN A 1 110 ? 28.848 3.149 -38.360 1.00 85.94 110 GLN A C 1
ATOM 810 O O . GLN A 1 110 ? 28.900 3.065 -39.587 1.00 85.94 110 GLN A O 1
ATOM 815 N N . THR A 1 111 ? 27.684 3.125 -37.711 1.00 85.88 111 THR A N 1
ATOM 816 C CA . THR A 1 111 ? 26.383 3.082 -38.394 1.00 85.88 111 THR A CA 1
ATOM 817 C C . THR A 1 111 ? 26.101 4.413 -39.083 1.00 85.88 111 THR A C 1
ATOM 819 O O . THR A 1 111 ? 25.648 4.419 -40.224 1.00 85.88 111 THR A O 1
ATOM 822 N N . ALA A 1 112 ? 26.425 5.537 -38.434 1.00 87.31 112 ALA A N 1
ATOM 823 C CA . ALA A 1 112 ? 26.295 6.861 -39.041 1.00 87.31 112 ALA A CA 1
ATOM 824 C C . ALA A 1 112 ? 27.165 6.984 -40.305 1.00 87.31 112 ALA A C 1
ATOM 826 O O . ALA A 1 112 ? 26.692 7.459 -41.335 1.00 87.31 112 ALA A O 1
ATOM 827 N N . CYS A 1 113 ? 28.395 6.464 -40.259 1.00 89.75 113 CYS A N 1
ATOM 828 C CA . CYS A 1 113 ? 29.290 6.393 -41.409 1.00 89.75 113 CYS A CA 1
ATOM 829 C C . CYS A 1 113 ? 28.685 5.601 -42.575 1.00 89.75 113 CYS A C 1
ATOM 831 O O . CYS A 1 113 ? 28.632 6.099 -43.699 1.00 89.75 113 CYS A O 1
ATOM 833 N N . ALA A 1 114 ? 28.164 4.399 -42.302 1.00 87.88 114 ALA A N 1
ATOM 834 C CA . ALA A 1 114 ? 27.549 3.558 -43.326 1.00 87.88 114 ALA A CA 1
ATOM 835 C C . ALA A 1 114 ? 26.310 4.220 -43.959 1.00 87.88 114 ALA A C 1
ATOM 837 O O . ALA A 1 114 ? 26.126 4.161 -45.173 1.00 87.88 114 ALA A O 1
ATOM 838 N N . VAL A 1 115 ? 25.476 4.888 -43.152 1.00 87.31 115 VAL A N 1
ATOM 839 C CA . VAL A 1 115 ? 24.296 5.627 -43.638 1.00 87.31 115 VAL A CA 1
ATOM 840 C C . VAL A 1 115 ? 24.698 6.841 -44.479 1.00 87.31 115 VAL A C 1
ATOM 842 O O . VAL A 1 115 ? 24.039 7.135 -45.474 1.00 87.31 115 VAL A O 1
ATOM 845 N N . ALA A 1 116 ? 25.793 7.517 -44.125 1.00 87.38 116 ALA A N 1
ATOM 846 C CA . ALA A 1 116 ? 26.342 8.635 -44.890 1.00 87.38 116 ALA A CA 1
ATOM 847 C C . ALA A 1 116 ? 27.021 8.208 -46.209 1.00 87.38 116 ALA A C 1
ATOM 849 O O . ALA A 1 116 ? 27.514 9.064 -46.941 1.00 87.38 116 ALA A O 1
ATOM 850 N N . GLY A 1 117 ? 27.045 6.906 -46.524 1.00 88.44 117 GLY A N 1
ATOM 851 C CA . GLY A 1 117 ? 27.692 6.358 -47.717 1.00 88.44 117 GLY A CA 1
ATOM 852 C C . GLY A 1 117 ? 29.207 6.189 -47.584 1.00 88.44 117 GLY A C 1
ATOM 853 O O . GLY A 1 117 ? 29.864 5.887 -48.579 1.00 88.44 117 GLY A O 1
ATOM 854 N N . GLY A 1 118 ? 29.755 6.373 -46.381 1.00 91.12 118 GLY A N 1
ATOM 855 C CA . GLY A 1 118 ? 31.164 6.151 -46.085 1.00 91.12 118 GLY A CA 1
ATOM 856 C C . GLY A 1 118 ? 31.480 4.704 -45.702 1.00 91.12 118 GLY A C 1
ATOM 857 O O . GLY A 1 118 ? 30.595 3.872 -45.478 1.00 91.12 118 GLY A O 1
ATOM 858 N N . VAL A 1 119 ? 32.772 4.398 -45.606 1.00 94.25 119 VAL A N 1
ATOM 859 C CA . VAL A 1 119 ? 33.294 3.081 -45.219 1.00 94.25 119 VAL A CA 1
ATOM 860 C C . VAL A 1 119 ? 34.014 3.188 -43.880 1.00 94.25 119 VAL A C 1
ATOM 862 O O . VAL A 1 119 ? 34.974 3.937 -43.736 1.00 94.25 119 VAL A O 1
ATOM 865 N N . TRP A 1 120 ? 3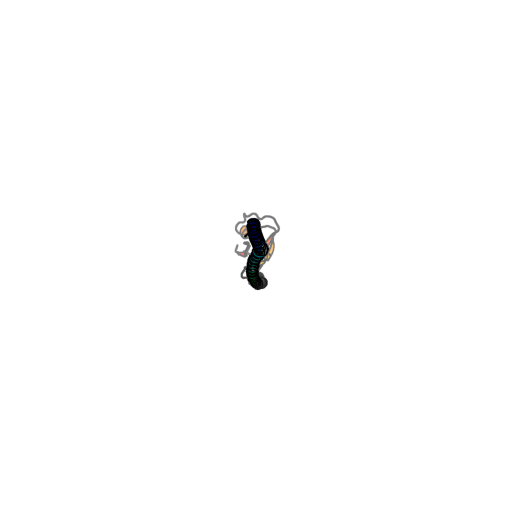3.579 2.415 -42.887 1.00 93.94 120 TRP A N 1
ATOM 866 C CA . TRP A 1 120 ? 34.245 2.385 -41.586 1.00 93.94 120 TRP A CA 1
ATOM 867 C C . TRP A 1 120 ? 35.527 1.552 -41.645 1.00 93.94 120 TRP A C 1
ATOM 869 O O . TRP A 1 120 ? 35.478 0.368 -41.992 1.00 93.94 120 TRP A O 1
ATOM 879 N N . LYS A 1 121 ? 36.673 2.150 -41.309 1.00 94.69 121 LYS A N 1
ATOM 880 C CA . LYS A 1 121 ? 37.977 1.474 -41.355 1.00 94.69 121 LYS A CA 1
ATOM 881 C C . LYS A 1 121 ? 38.994 2.083 -40.391 1.00 94.69 121 LYS A C 1
ATOM 883 O O . LYS A 1 121 ? 38.757 3.121 -39.783 1.00 94.69 121 LYS A O 1
ATOM 888 N N . GLN A 1 122 ? 40.157 1.441 -40.302 1.00 94.81 122 GLN A N 1
ATOM 889 C CA . GLN A 1 122 ? 41.296 1.926 -39.524 1.00 94.81 122 GLN A CA 1
ATOM 890 C C . GLN A 1 122 ? 42.147 2.928 -40.300 1.00 94.81 122 GLN A C 1
ATOM 892 O O . GLN A 1 122 ? 42.534 2.686 -41.445 1.00 94.81 122 GLN A O 1
ATOM 897 N N . PHE A 1 123 ? 42.501 4.017 -39.624 1.00 94.75 123 PHE A N 1
ATOM 898 C CA . PHE A 1 123 ? 43.408 5.053 -40.097 1.00 94.75 123 PHE A CA 1
ATOM 899 C C . PHE A 1 123 ? 44.693 5.057 -39.266 1.00 94.75 123 PHE A C 1
ATOM 901 O O . PHE A 1 123 ? 44.658 4.768 -38.070 1.00 94.75 123 PHE A O 1
ATOM 908 N N . PRO A 1 124 ? 45.840 5.415 -39.866 1.00 94.06 124 PRO A N 1
ATOM 909 C CA . PRO A 1 124 ? 47.128 5.420 -39.174 1.00 94.06 124 PRO A CA 1
ATOM 910 C C . PRO A 1 124 ? 47.313 6.600 -38.201 1.00 94.06 124 PRO A C 1
ATOM 912 O O . PRO A 1 124 ? 48.356 6.697 -37.557 1.00 94.06 124 PRO A O 1
ATOM 915 N N . ASN A 1 125 ? 46.350 7.523 -38.119 1.00 92.88 125 ASN A N 1
ATOM 916 C CA . ASN A 1 125 ? 46.406 8.700 -37.257 1.00 92.88 125 ASN A CA 1
ATOM 917 C C . ASN A 1 125 ? 45.011 9.076 -36.720 1.00 92.88 125 ASN A C 1
ATOM 919 O O . ASN A 1 125 ? 43.996 8.581 -37.206 1.00 92.88 125 ASN A O 1
ATOM 923 N N . ALA A 1 126 ? 44.975 9.981 -35.738 1.00 91.81 126 ALA A N 1
ATOM 924 C CA . ALA A 1 126 ? 43.746 10.437 -35.081 1.00 91.81 126 ALA A CA 1
ATOM 925 C C . ALA A 1 126 ? 42.830 11.326 -35.943 1.00 91.81 126 ALA A C 1
ATOM 927 O O . ALA A 1 126 ? 41.692 11.575 -35.561 1.00 91.81 126 ALA A O 1
ATOM 928 N N . CYS A 1 127 ? 43.294 11.812 -37.094 1.00 93.12 127 CYS A N 1
ATOM 929 C CA . CYS A 1 127 ? 42.494 12.595 -38.034 1.00 93.12 127 CYS A CA 1
ATOM 930 C C . CYS A 1 127 ? 41.897 11.692 -39.114 1.00 93.12 127 CYS A C 1
ATOM 932 O O . CYS A 1 127 ? 42.068 11.961 -40.302 1.00 93.12 127 CYS A O 1
ATOM 934 N N . ALA A 1 128 ? 41.227 10.616 -38.698 1.00 92.62 128 ALA A N 1
ATOM 935 C CA . ALA A 1 128 ? 40.540 9.687 -39.586 1.00 92.62 128 ALA A CA 1
ATOM 936 C C . ALA A 1 128 ? 39.556 10.441 -40.498 1.00 92.62 128 ALA A C 1
ATOM 938 O O . ALA A 1 128 ? 38.477 10.834 -40.061 1.00 92.62 128 ALA A O 1
ATOM 939 N N . ASP A 1 129 ? 40.008 10.714 -41.724 1.00 91.12 129 ASP A N 1
ATOM 940 C CA . ASP A 1 129 ? 39.320 11.493 -42.760 1.00 91.12 129 ASP A CA 1
ATOM 941 C C . ASP A 1 129 ? 38.676 12.807 -42.265 1.00 91.12 129 ASP A C 1
ATOM 943 O O . ASP A 1 129 ? 37.614 13.213 -42.722 1.00 91.12 129 ASP A O 1
ATOM 947 N N . SER A 1 130 ? 39.268 13.472 -41.265 1.00 93.12 130 SER A N 1
ATOM 948 C CA . SER A 1 130 ? 38.582 14.545 -40.529 1.00 93.12 130 SER A CA 1
ATOM 949 C C . SER A 1 130 ? 38.470 15.853 -41.316 1.00 93.12 130 SER A C 1
ATOM 951 O O . SER A 1 130 ? 39.477 16.443 -41.719 1.00 93.12 130 SER A O 1
ATOM 953 N N . CYS A 1 131 ? 37.259 16.414 -41.383 1.00 94.50 131 CYS A N 1
ATOM 954 C CA . CYS A 1 131 ? 37.031 17.746 -41.949 1.00 94.50 131 CYS A CA 1
ATOM 955 C C . CYS A 1 131 ? 37.787 18.857 -41.225 1.00 94.50 131 CYS A C 1
ATOM 957 O O . CYS A 1 131 ? 38.158 19.857 -41.840 1.00 94.50 131 CYS A O 1
ATOM 959 N N . ALA A 1 132 ? 38.028 18.700 -39.922 1.00 92.06 132 ALA A N 1
ATOM 960 C CA . ALA A 1 132 ? 38.786 19.678 -39.152 1.00 92.06 132 ALA A CA 1
ATOM 961 C C . ALA A 1 132 ? 40.237 19.772 -39.649 1.00 92.06 132 ALA A C 1
ATOM 963 O O . ALA A 1 132 ? 40.762 20.874 -39.792 1.00 92.06 132 ALA A O 1
ATOM 964 N N . HIS A 1 133 ? 40.853 18.629 -39.964 1.00 92.25 133 HIS A N 1
ATOM 965 C CA . HIS A 1 133 ? 42.211 18.579 -40.503 1.00 92.25 133 HIS A CA 1
ATOM 966 C C . HIS A 1 133 ? 42.263 19.063 -41.954 1.00 92.25 133 HIS A C 1
ATOM 968 O O . HIS A 1 133 ? 43.151 19.824 -42.323 1.00 92.25 133 HIS A O 1
ATOM 974 N N . GLN A 1 134 ? 41.273 18.691 -42.766 1.00 92.00 134 GLN A N 1
ATOM 975 C CA . GLN A 1 134 ? 41.237 19.107 -44.162 1.00 92.00 134 GLN A CA 1
ATOM 976 C C . GLN A 1 134 ? 41.054 20.627 -44.327 1.00 92.00 134 GLN A C 1
ATOM 978 O O . GLN A 1 134 ? 41.687 21.240 -45.186 1.00 92.00 134 GLN A O 1
ATOM 983 N N . ARG A 1 135 ? 40.219 21.254 -43.486 1.00 92.25 135 ARG A N 1
ATOM 984 C CA . ARG A 1 135 ? 40.013 22.714 -43.482 1.00 92.25 135 ARG A CA 1
ATOM 985 C C . ARG A 1 135 ? 41.169 23.478 -42.854 1.00 92.25 135 ARG A C 1
ATOM 987 O O . ARG A 1 135 ? 41.412 24.624 -43.223 1.00 92.25 135 ARG A O 1
ATOM 994 N N . ASN A 1 136 ? 41.849 22.870 -41.887 1.00 92.50 136 ASN A N 1
ATOM 995 C CA . ASN A 1 136 ? 43.003 23.457 -41.230 1.00 92.50 136 ASN A CA 1
ATOM 996 C C . ASN A 1 136 ? 44.142 22.428 -41.101 1.00 92.50 136 ASN A C 1
ATOM 998 O O . ASN A 1 136 ? 44.227 21.726 -40.086 1.00 92.50 136 ASN A O 1
ATOM 1002 N N . PRO A 1 137 ? 45.059 22.382 -42.084 1.00 89.12 137 PRO A N 1
ATOM 1003 C CA . PRO A 1 137 ? 46.194 21.460 -42.069 1.00 89.12 137 PRO A CA 1
ATOM 1004 C C . PRO A 1 137 ? 47.183 21.681 -40.914 1.00 89.12 137 PRO A C 1
ATOM 1006 O O . PRO A 1 137 ? 48.037 20.831 -40.677 1.00 89.12 137 PRO A O 1
ATOM 1009 N N . GLU A 1 138 ? 47.086 22.798 -40.180 1.00 91.25 138 GLU A N 1
ATOM 1010 C CA . GLU A 1 138 ? 47.904 23.058 -38.987 1.00 91.25 138 GLU A CA 1
ATOM 1011 C C . GLU A 1 138 ? 47.452 22.232 -37.769 1.00 91.25 138 GLU A C 1
ATOM 1013 O O . GLU A 1 138 ? 48.160 22.163 -36.760 1.00 91.25 138 GLU A O 1
ATOM 1018 N N . VAL A 1 139 ? 46.283 21.579 -37.842 1.00 88.94 139 VAL A N 1
ATOM 1019 C CA . VAL A 1 139 ? 45.817 20.653 -36.805 1.00 88.94 139 VAL A CA 1
ATOM 1020 C C . VAL A 1 139 ? 46.711 19.415 -36.793 1.00 88.94 139 VAL A C 1
ATOM 1022 O O . VAL A 1 139 ? 46.730 18.622 -37.734 1.00 88.94 139 VAL A O 1
ATOM 1025 N N . MET A 1 140 ? 47.435 19.239 -35.689 1.00 90.25 140 MET A N 1
ATOM 1026 C CA . MET A 1 140 ? 48.344 18.116 -35.486 1.00 90.25 140 MET A CA 1
ATOM 1027 C C . MET A 1 140 ? 47.570 16.834 -35.172 1.00 90.25 140 MET A C 1
ATOM 1029 O O . MET A 1 140 ? 46.905 16.725 -34.142 1.00 90.25 140 MET A O 1
ATOM 1033 N N . CYS A 1 141 ? 47.718 15.832 -36.032 1.00 93.69 141 CYS A N 1
ATOM 1034 C CA . CYS A 1 141 ? 47.119 14.516 -35.846 1.00 93.69 141 CYS A CA 1
ATOM 1035 C C . CYS A 1 141 ? 48.031 13.627 -35.001 1.00 93.69 141 CYS A C 1
ATOM 1037 O O . CYS A 1 141 ? 49.187 13.376 -35.361 1.00 93.69 141 CYS A O 1
ATOM 1039 N N . ALA A 1 142 ? 47.506 13.109 -33.889 1.00 93.56 142 ALA A N 1
ATOM 1040 C CA . ALA A 1 142 ? 48.226 12.125 -33.092 1.00 93.56 142 ALA A CA 1
ATOM 1041 C C . ALA A 1 142 ? 48.491 10.853 -33.921 1.00 93.56 142 ALA A C 1
ATOM 1043 O O . ALA A 1 142 ? 47.634 10.402 -34.681 1.00 93.56 142 ALA A O 1
ATOM 1044 N N . GLN A 1 143 ? 49.682 10.272 -33.770 1.00 92.31 143 GLN A N 1
ATOM 1045 C CA . GLN A 1 143 ? 50.094 9.046 -34.462 1.00 92.31 143 GLN A CA 1
ATOM 1046 C C . GLN A 1 143 ? 49.551 7.814 -33.722 1.00 92.31 143 GLN A C 1
ATOM 1048 O O . GLN A 1 143 ? 50.276 7.137 -32.996 1.00 92.31 143 GLN A O 1
ATOM 1053 N N . VAL A 1 144 ? 48.247 7.571 -33.855 1.00 94.44 144 VAL A N 1
ATOM 1054 C CA . VAL A 1 144 ? 47.527 6.456 -33.229 1.00 94.44 144 VAL A CA 1
ATOM 1055 C C . VAL A 1 144 ? 46.580 5.817 -34.239 1.00 94.44 144 VAL A C 1
ATOM 1057 O O . VAL A 1 144 ? 45.931 6.521 -35.013 1.00 94.44 144 VAL A O 1
ATOM 1060 N N . ILE A 1 145 ? 46.496 4.483 -34.219 1.00 93.88 145 ILE A N 1
ATOM 1061 C CA . ILE A 1 145 ? 45.513 3.755 -35.023 1.00 93.88 145 ILE A CA 1
ATOM 1062 C C . ILE A 1 145 ? 44.117 4.106 -34.516 1.00 93.88 145 ILE A C 1
ATOM 1064 O O . ILE A 1 145 ? 43.813 3.876 -33.347 1.00 93.88 145 ILE A O 1
ATOM 1068 N N . THR A 1 146 ? 43.293 4.673 -35.390 1.00 93.06 146 THR A N 1
ATOM 1069 C CA . THR A 1 146 ? 41.951 5.160 -35.055 1.00 93.06 146 THR A CA 1
ATOM 1070 C C . THR A 1 146 ? 40.942 4.561 -36.017 1.00 93.06 146 THR A C 1
ATOM 1072 O O . THR A 1 146 ? 41.147 4.606 -37.230 1.00 93.06 146 THR A O 1
ATOM 1075 N N . ASP A 1 147 ? 39.861 3.997 -35.486 1.00 93.06 147 ASP A N 1
ATOM 1076 C CA . ASP A 1 147 ? 38.704 3.620 -36.292 1.00 93.06 147 ASP A CA 1
ATOM 1077 C C . ASP A 1 147 ? 37.921 4.888 -36.651 1.00 93.06 147 ASP A C 1
ATOM 1079 O O . ASP A 1 147 ? 37.636 5.709 -35.780 1.00 93.06 147 ASP A O 1
ATOM 1083 N N . GLY A 1 148 ? 37.584 5.063 -37.925 1.00 92.50 148 GLY A N 1
ATOM 1084 C CA . GLY A 1 148 ? 36.823 6.221 -38.376 1.00 92.50 148 GLY A CA 1
ATOM 1085 C C . GLY A 1 148 ? 36.150 6.002 -39.721 1.00 92.50 148 GLY A C 1
ATOM 1086 O O . GLY A 1 148 ? 36.260 4.935 -40.333 1.00 92.50 148 GLY A O 1
ATOM 1087 N N . CYS A 1 149 ? 35.431 7.025 -40.175 1.00 95.44 149 CYS A N 1
ATOM 1088 C CA . CYS A 1 149 ? 34.703 6.973 -41.433 1.00 95.44 149 CYS A CA 1
ATOM 1089 C C . CYS A 1 149 ? 35.564 7.456 -42.599 1.00 95.44 149 CYS A C 1
ATOM 1091 O O . CYS A 1 149 ? 36.092 8.556 -42.542 1.00 95.44 149 CYS A O 1
ATOM 1093 N N . GLU A 1 150 ? 35.666 6.662 -43.661 1.00 95.62 150 GLU A N 1
ATOM 1094 C CA . GLU A 1 150 ? 36.167 7.096 -44.964 1.00 95.62 150 GLU A CA 1
ATOM 1095 C C . GLU A 1 150 ? 35.005 7.580 -45.828 1.00 95.62 150 GLU A C 1
ATOM 1097 O O . GLU A 1 150 ? 34.162 6.788 -46.247 1.00 95.62 150 GLU A O 1
ATOM 1102 N N . CYS A 1 151 ? 34.980 8.872 -46.120 1.00 94.94 151 CYS A N 1
ATOM 1103 C CA . CYS A 1 151 ? 33.927 9.544 -46.864 1.00 94.94 151 CYS A CA 1
ATOM 1104 C C . CYS A 1 151 ? 34.147 9.569 -48.381 1.00 94.94 151 CYS A C 1
ATOM 1106 O O . CYS A 1 151 ? 33.226 9.898 -49.130 1.00 94.94 151 CYS A O 1
ATOM 1108 N N . GLY A 1 152 ? 35.335 9.180 -48.843 1.00 90.81 152 GLY A N 1
ATOM 1109 C CA . GLY A 1 152 ? 35.671 9.096 -50.261 1.00 90.81 152 GLY A CA 1
ATOM 1110 C C . GLY A 1 152 ? 36.222 10.401 -50.838 1.00 90.81 152 GLY A C 1
ATOM 1111 O O . GLY A 1 152 ? 36.620 11.319 -50.128 1.00 90.81 152 GLY A O 1
ATOM 1112 N N . GLU A 1 153 ? 36.309 10.465 -52.164 1.00 88.62 153 GLU A N 1
ATOM 1113 C CA . GLU A 1 153 ? 36.997 11.556 -52.857 1.00 88.62 153 GLU A CA 1
ATOM 1114 C C . GLU A 1 153 ? 36.251 12.899 -52.707 1.00 88.62 153 GLU A C 1
ATOM 1116 O O . GLU A 1 153 ? 35.058 12.990 -52.991 1.00 88.62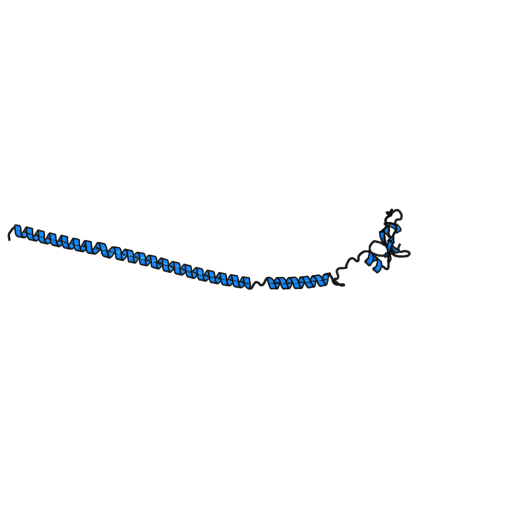 153 GLU A O 1
ATOM 1121 N N . ASN A 1 154 ? 36.968 13.958 -52.305 1.00 90.44 154 ASN A N 1
ATOM 1122 C CA . ASN A 1 154 ? 36.448 15.315 -52.041 1.00 90.44 154 ASN A CA 1
ATOM 1123 C C . ASN A 1 154 ? 35.450 15.438 -50.876 1.00 90.44 154 ASN A C 1
ATOM 1125 O O . ASN A 1 154 ? 34.755 16.453 -50.772 1.00 90.44 154 ASN A O 1
ATOM 1129 N N . MET A 1 155 ? 35.386 14.439 -49.998 1.00 94.31 155 MET A N 1
ATOM 1130 C CA . MET A 1 155 ? 34.533 14.445 -48.814 1.00 94.31 155 MET A CA 1
ATOM 1131 C C . MET A 1 155 ? 35.371 14.157 -47.570 1.00 94.31 155 MET A C 1
ATOM 1133 O O . MET A 1 155 ? 36.416 13.527 -47.656 1.00 94.31 155 MET A O 1
ATOM 1137 N N . CYS A 1 156 ? 34.907 14.613 -46.417 1.00 95.00 156 CYS A N 1
ATOM 1138 C CA . CYS A 1 156 ? 35.544 14.383 -45.129 1.00 95.00 156 CYS A CA 1
ATOM 1139 C C . CYS A 1 156 ? 34.486 14.098 -44.053 1.00 95.00 156 CYS A C 1
ATOM 1141 O O . CYS A 1 156 ? 33.302 14.406 -44.214 1.00 95.00 156 CYS A O 1
ATOM 1143 N N . TRP A 1 157 ? 34.915 13.522 -42.934 1.00 94.75 157 TRP A N 1
ATOM 1144 C CA . TRP A 1 157 ? 34.089 13.192 -41.782 1.00 94.75 157 TRP A CA 1
ATOM 1145 C C . TRP A 1 157 ? 34.066 14.326 -40.750 1.00 94.75 157 TRP A C 1
ATOM 1147 O O . TRP A 1 157 ? 35.110 14.781 -40.269 1.00 94.75 157 TRP A O 1
ATOM 1157 N N . ASN A 1 158 ? 32.865 14.766 -40.362 1.00 91.88 158 ASN A N 1
ATOM 1158 C CA . ASN A 1 158 ? 32.664 15.816 -39.352 1.00 91.88 158 ASN A CA 1
ATOM 1159 C C . ASN A 1 158 ? 32.257 15.284 -37.959 1.00 91.88 158 ASN A C 1
ATOM 1161 O O . ASN A 1 158 ? 31.995 16.079 -37.058 1.00 91.88 158 ASN A O 1
ATOM 1165 N N . GLY A 1 159 ? 32.193 13.959 -37.781 1.00 87.38 159 GLY A N 1
ATOM 1166 C CA . GLY A 1 159 ? 31.716 13.305 -36.554 1.00 87.38 159 GLY A CA 1
ATOM 1167 C C . GLY A 1 159 ? 30.276 12.785 -36.626 1.00 87.38 159 GLY A C 1
ATOM 1168 O O . GLY A 1 159 ? 29.881 11.988 -35.783 1.00 87.38 159 GLY A O 1
ATOM 1169 N N . ALA A 1 160 ? 29.498 13.192 -37.631 1.00 87.75 160 ALA A N 1
ATOM 1170 C CA . ALA A 1 160 ? 28.111 12.755 -37.811 1.00 87.75 160 ALA A CA 1
ATOM 1171 C C . ALA A 1 160 ? 27.760 12.389 -39.262 1.00 87.75 160 ALA A C 1
ATOM 1173 O O . ALA A 1 160 ? 26.919 11.519 -39.489 1.00 87.75 160 ALA A O 1
ATOM 1174 N N . SER A 1 161 ? 28.382 13.041 -40.245 1.00 90.50 161 SER A N 1
ATOM 1175 C CA . SER A 1 161 ? 28.125 12.834 -41.671 1.00 90.50 161 SER A CA 1
ATOM 1176 C C . SER A 1 161 ? 29.370 13.089 -42.520 1.00 90.50 161 SER A C 1
ATOM 1178 O O . SER A 1 161 ? 30.275 13.823 -42.117 1.00 90.50 161 SER A O 1
ATOM 1180 N N . CYS A 1 162 ? 29.368 12.539 -43.733 1.00 93.31 162 CYS A N 1
ATOM 1181 C CA . CYS A 1 162 ? 30.313 12.908 -44.779 1.00 93.31 162 CYS A CA 1
ATOM 1182 C C . CYS A 1 162 ? 29.889 14.225 -45.434 1.00 93.31 162 CYS A C 1
ATOM 1184 O O . CYS A 1 162 ? 28.760 14.346 -45.909 1.00 93.31 162 CYS A O 1
ATOM 1186 N N . GLU A 1 163 ? 30.783 15.208 -45.469 1.00 93.94 163 GLU A N 1
ATOM 1187 C CA . GLU A 1 163 ? 30.540 16.523 -46.071 1.00 93.94 163 GLU A CA 1
ATOM 1188 C C . GLU A 1 163 ? 31.653 16.911 -47.045 1.00 93.94 163 GLU A C 1
ATOM 1190 O O . GLU A 1 163 ? 32.757 16.377 -46.981 1.00 93.94 163 GLU A O 1
ATOM 1195 N N . GLN A 1 164 ? 31.350 17.830 -47.962 1.00 92.31 164 GLN A N 1
ATOM 1196 C CA . GLN A 1 164 ? 32.281 18.252 -49.005 1.00 92.31 164 GLN A CA 1
ATOM 1197 C C . GLN A 1 164 ? 33.414 19.111 -48.426 1.00 92.31 164 GLN A C 1
ATOM 1199 O O . GLN A 1 164 ? 33.182 19.965 -47.562 1.00 92.31 164 GLN A O 1
ATOM 1204 N N . ILE A 1 165 ? 34.626 18.853 -48.920 1.00 85.06 165 ILE A N 1
ATOM 1205 C CA . ILE A 1 165 ? 35.871 19.540 -48.553 1.00 85.06 165 ILE A CA 1
ATOM 1206 C C . ILE A 1 165 ? 35.917 20.964 -49.113 1.00 85.06 165 ILE A C 1
ATOM 1208 O O . ILE A 1 165 ? 35.646 21.132 -50.325 1.00 85.06 165 ILE A O 1
#

pLDDT: mean 85.65, std 12.32, range [49.94, 98.38]

Sequence (165 aa):
MDKRNMELMMYFSAITAVLALALAVTAHTSNGNIQEDFSTSLTELKMDVDDVKVGLNATQAGLADLQSSVSTLEDMDISRRVDEIEARLTDIGGKVSGPGSGIVEVPGEQTACAVAGGVWKQFPNACADSCAHQRNPEVMCAQVITDGCECGENMCWNGASCEQI